Protein AF-A0A1H4JN55-F1 (afdb_monomer_lite)

Organism: NCBI:txid156980

Structure (mmCIF, N/CA/C/O backbone):
data_AF-A0A1H4JN55-F1
#
_entry.id   AF-A0A1H4JN55-F1
#
loop_
_atom_site.group_PDB
_atom_site.id
_atom_site.type_symbol
_atom_site.label_atom_id
_atom_site.label_alt_id
_atom_site.label_comp_id
_atom_site.label_asym_id
_atom_site.label_entity_id
_atom_site.label_seq_id
_atom_site.pdbx_PDB_ins_code
_atom_site.Cartn_x
_atom_site.Cartn_y
_atom_site.Cartn_z
_atom_site.occupancy
_atom_site.B_iso_or_equiv
_atom_site.auth_seq_id
_atom_site.auth_comp_id
_atom_site.auth_asym_id
_atom_site.auth_atom_id
_atom_site.pdbx_PDB_model_num
ATOM 1 N N . MET A 1 1 ? -22.243 -12.404 15.335 1.00 35.03 1 MET A N 1
ATOM 2 C CA . MET A 1 1 ? -20.845 -12.035 15.631 1.00 35.03 1 MET A CA 1
ATOM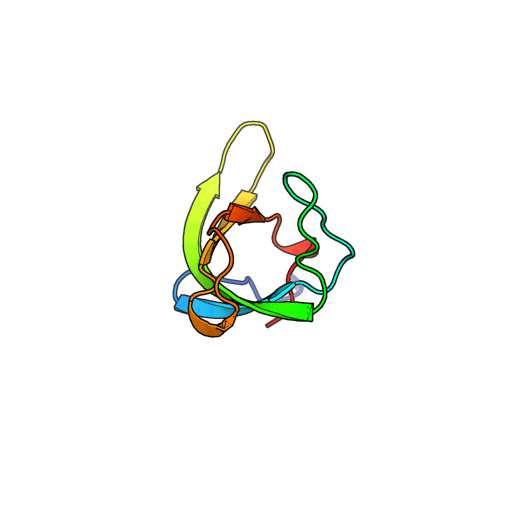 3 C C . MET A 1 1 ? -20.235 -11.568 14.326 1.00 35.03 1 MET A C 1
ATOM 5 O O . MET A 1 1 ? -20.075 -12.394 13.437 1.00 35.03 1 MET A O 1
ATOM 9 N N . SER A 1 2 ? -20.011 -10.266 14.150 1.00 38.03 2 SER A N 1
ATOM 10 C CA . SER A 1 2 ? -19.245 -9.802 12.988 1.00 38.03 2 SER A CA 1
ATOM 11 C C . SER A 1 2 ? -17.805 -10.284 13.160 1.00 38.03 2 SER A C 1
ATOM 13 O O . SER A 1 2 ? -17.275 -10.122 14.263 1.00 38.03 2 SER A O 1
ATOM 15 N N . PRO A 1 3 ? -17.173 -10.899 12.147 1.00 44.34 3 PRO A N 1
ATOM 16 C CA . PRO A 1 3 ? -15.753 -11.185 12.232 1.00 44.34 3 PRO A CA 1
ATOM 17 C C . PRO A 1 3 ? -15.045 -9.848 12.447 1.00 44.34 3 PRO A C 1
ATOM 19 O O . PRO A 1 3 ? -15.284 -8.884 11.718 1.00 44.34 3 PRO A O 1
ATOM 22 N N . VAL A 1 4 ? -14.216 -9.769 13.487 1.00 44.16 4 VAL A N 1
ATOM 23 C CA . VAL A 1 4 ? -13.268 -8.668 13.649 1.00 44.16 4 VAL A CA 1
ATOM 24 C C . VAL A 1 4 ? -12.210 -8.888 12.573 1.00 44.16 4 VAL A C 1
ATOM 26 O O . VAL A 1 4 ? -11.143 -9.442 12.833 1.00 44.16 4 VAL A O 1
ATOM 29 N N . THR A 1 5 ? -12.541 -8.537 11.329 1.00 56.66 5 THR A N 1
ATOM 30 C CA . THR A 1 5 ? -11.552 -8.366 10.271 1.00 56.66 5 THR A CA 1
ATOM 31 C C . THR A 1 5 ? -10.584 -7.343 10.834 1.00 56.66 5 THR A C 1
ATOM 33 O O . THR A 1 5 ? -10.978 -6.200 11.064 1.00 56.66 5 THR A O 1
ATOM 36 N N . HIS A 1 6 ? -9.378 -7.777 11.198 1.00 56.97 6 HIS A N 1
ATOM 37 C CA . HIS A 1 6 ? -8.365 -6.886 11.742 1.00 56.97 6 HIS A CA 1
ATOM 38 C C . HIS A 1 6 ? -8.097 -5.833 10.669 1.00 56.97 6 HIS A C 1
ATOM 40 O O . HIS A 1 6 ? -7.480 -6.118 9.646 1.00 56.97 6 HIS A O 1
ATOM 46 N N . ARG A 1 7 ? -8.691 -4.650 10.839 1.00 83.69 7 ARG A N 1
ATOM 47 C CA . ARG A 1 7 ? -8.628 -3.585 9.847 1.00 83.69 7 ARG A CA 1
ATOM 48 C C . ARG A 1 7 ? -7.215 -3.027 9.907 1.00 83.69 7 ARG A C 1
ATOM 50 O O . ARG A 1 7 ? -6.809 -2.538 10.955 1.00 83.69 7 ARG A O 1
ATOM 57 N N . ILE A 1 8 ? -6.483 -3.131 8.804 1.00 89.00 8 ILE A N 1
ATOM 58 C CA . ILE A 1 8 ? -5.227 -2.406 8.631 1.00 89.00 8 ILE A CA 1
ATOM 59 C C . ILE A 1 8 ? -5.554 -0.908 8.694 1.00 89.00 8 ILE A C 1
ATOM 61 O O . ILE A 1 8 ? -6.475 -0.441 8.017 1.00 89.00 8 ILE A O 1
ATOM 65 N N . THR A 1 9 ? -4.832 -0.174 9.535 1.00 90.56 9 THR A N 1
ATOM 66 C CA . THR A 1 9 ? -5.051 1.249 9.825 1.00 90.56 9 THR A CA 1
ATOM 67 C C . THR A 1 9 ? -3.783 2.073 9.627 1.00 90.56 9 THR A C 1
ATOM 69 O O . THR A 1 9 ? -2.681 1.542 9.526 1.00 90.56 9 THR A O 1
ATOM 72 N N . VAL A 1 10 ? -3.931 3.399 9.593 1.00 93.81 10 VAL A N 1
ATOM 73 C CA . VAL A 1 10 ? -2.796 4.333 9.572 1.00 93.81 10 VAL A CA 1
ATOM 74 C C . VAL A 1 10 ? -1.877 4.096 10.775 1.00 93.81 10 VAL A C 1
ATOM 76 O O . VAL A 1 10 ? -2.346 3.980 11.904 1.00 93.81 10 VAL A O 1
ATOM 79 N N . GLY A 1 11 ? -0.569 4.050 10.521 1.00 94.62 11 GLY A N 1
ATOM 80 C CA . GLY A 1 11 ? 0.479 3.736 11.492 1.00 94.62 11 GLY A CA 1
ATOM 81 C C . GLY A 1 11 ? 0.921 2.273 11.480 1.00 94.62 11 GLY A C 1
ATOM 82 O O . GLY A 1 11 ? 1.952 1.955 12.071 1.00 94.62 11 GLY A O 1
ATOM 83 N N . ASP A 1 12 ? 0.191 1.393 10.794 1.00 95.06 12 ASP A N 1
ATOM 84 C CA . ASP A 1 12 ? 0.536 -0.023 10.744 1.00 95.06 12 ASP A CA 1
ATOM 85 C C . ASP A 1 12 ? 1.752 -0.289 9.869 1.00 95.06 12 ASP A C 1
ATOM 87 O O . ASP A 1 12 ? 1.865 0.228 8.756 1.00 95.06 12 ASP A O 1
ATOM 91 N N . LEU A 1 13 ? 2.624 -1.162 10.371 1.00 95.62 13 LEU A N 1
ATOM 92 C CA . LEU A 1 13 ? 3.595 -1.860 9.546 1.00 95.62 13 LEU A CA 1
ATOM 93 C C . LEU A 1 13 ? 2.868 -2.970 8.795 1.00 95.62 13 LEU A C 1
ATOM 95 O O . LEU A 1 13 ? 2.105 -3.727 9.391 1.00 95.62 13 LEU A O 1
ATOM 99 N N . VAL A 1 14 ? 3.098 -3.032 7.490 1.00 95.25 14 VAL A N 1
ATOM 100 C CA . VAL A 1 14 ? 2.468 -3.996 6.593 1.00 95.25 14 VAL A CA 1
ATOM 101 C C . VAL A 1 14 ? 3.485 -4.585 5.629 1.00 95.25 14 VAL A C 1
ATOM 103 O O . VAL A 1 14 ? 4.498 -3.962 5.307 1.00 95.25 14 VAL A O 1
ATOM 106 N N . ARG A 1 15 ? 3.194 -5.783 5.134 1.00 95.81 15 ARG A N 1
ATOM 107 C CA . ARG A 1 15 ? 3.880 -6.446 4.028 1.00 95.81 15 ARG A CA 1
ATOM 108 C C . ARG A 1 15 ? 2.923 -6.568 2.850 1.00 95.81 15 ARG 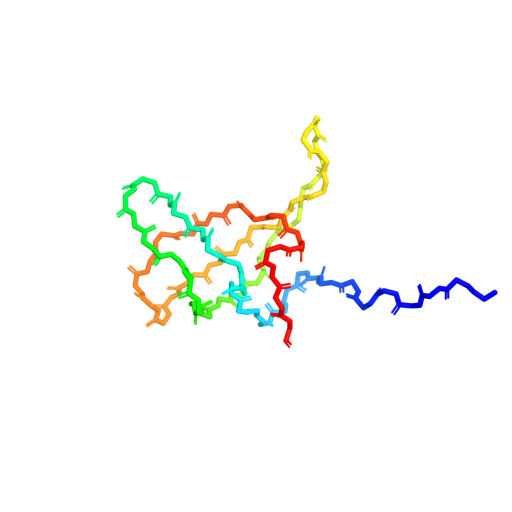A C 1
ATOM 110 O O . ARG A 1 15 ? 1.773 -6.954 3.032 1.00 95.81 15 ARG A O 1
ATOM 117 N N . VAL A 1 16 ? 3.408 -6.299 1.644 1.00 95.31 16 VAL A N 1
ATOM 118 C CA . VAL A 1 16 ? 2.674 -6.598 0.409 1.00 95.31 16 VAL A CA 1
ATOM 119 C C . VAL A 1 16 ? 2.700 -8.113 0.193 1.00 95.31 16 VAL A C 1
ATOM 121 O O . VAL A 1 16 ? 3.744 -8.694 -0.103 1.00 95.31 16 VAL A O 1
ATOM 124 N N . ALA A 1 17 ? 1.565 -8.765 0.424 1.00 93.56 17 ALA A N 1
ATOM 125 C CA . ALA A 1 17 ? 1.447 -10.221 0.439 1.00 93.56 17 ALA A CA 1
ATOM 126 C C . ALA A 1 17 ? 1.053 -10.809 -0.920 1.00 93.56 17 ALA A C 1
ATOM 128 O O . ALA A 1 17 ? 1.251 -12.002 -1.159 1.00 93.56 17 ALA A O 1
ATOM 129 N N . ARG A 1 18 ? 0.488 -9.986 -1.809 1.00 91.62 18 ARG A N 1
ATOM 130 C CA . ARG A 1 18 ? 0.116 -10.391 -3.166 1.00 91.62 18 ARG A CA 1
ATOM 131 C C . ARG A 1 18 ? 1.140 -9.909 -4.195 1.00 91.62 18 ARG A C 1
ATOM 133 O O . ARG A 1 18 ? 1.802 -8.904 -3.953 1.00 91.62 18 ARG A O 1
ATOM 140 N N . PRO A 1 19 ? 1.256 -10.597 -5.345 1.00 92.69 19 PRO A N 1
ATOM 141 C CA . PRO A 1 19 ? 2.051 -10.106 -6.459 1.00 92.69 19 PRO A CA 1
ATOM 142 C C . PRO A 1 19 ? 1.518 -8.764 -6.967 1.00 92.69 19 PRO A C 1
ATOM 144 O O . PRO A 1 19 ? 0.486 -8.724 -7.641 1.00 92.69 19 PRO A O 1
ATOM 147 N N . THR A 1 20 ? 2.227 -7.680 -6.656 1.00 91.00 20 THR A N 1
ATOM 148 C CA . THR A 1 20 ? 1.843 -6.317 -7.040 1.00 91.00 20 THR A CA 1
ATOM 149 C C . THR A 1 20 ? 3.011 -5.654 -7.765 1.00 91.00 20 THR A C 1
ATOM 151 O O . THR A 1 20 ? 4.088 -5.465 -7.199 1.00 91.00 20 THR A O 1
ATOM 154 N N . VAL A 1 21 ? 2.795 -5.306 -9.038 1.00 92.69 21 VAL A N 1
ATOM 155 C CA . VAL A 1 21 ? 3.783 -4.626 -9.886 1.00 92.69 21 VAL A CA 1
ATOM 156 C C . VAL A 1 21 ? 3.254 -3.253 -10.263 1.00 92.69 21 VAL A C 1
ATOM 158 O O . VAL A 1 21 ? 2.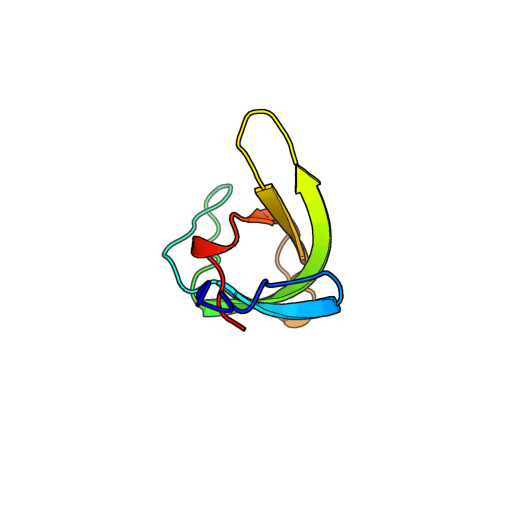202 -3.136 -10.891 1.00 92.69 21 VAL A O 1
ATOM 161 N N . ILE A 1 22 ? 4.010 -2.221 -9.910 1.00 91.50 22 ILE A N 1
ATOM 162 C CA . ILE A 1 22 ? 3.663 -0.821 -10.153 1.00 91.50 22 ILE A CA 1
ATOM 163 C C . ILE A 1 22 ? 4.785 -0.211 -10.981 1.00 91.50 22 ILE A C 1
ATOM 165 O O . ILE A 1 22 ? 5.948 -0.280 -10.593 1.00 91.50 22 ILE A O 1
ATOM 169 N N . GLU A 1 23 ? 4.446 0.331 -12.153 1.00 91.00 23 GLU A N 1
ATOM 170 C CA . GLU A 1 23 ? 5.410 0.956 -13.076 1.00 91.00 23 GLU A CA 1
ATOM 171 C C . GLU A 1 23 ? 6.651 0.079 -13.367 1.00 91.00 23 GLU A C 1
ATOM 173 O O . GLU A 1 23 ? 7.767 0.564 -13.523 1.00 91.00 23 GLU A O 1
ATOM 178 N N . GLY A 1 24 ? 6.463 -1.245 -13.433 1.00 92.31 24 GLY A N 1
ATOM 179 C CA . GLY A 1 24 ? 7.540 -2.212 -13.686 1.00 92.31 24 GLY A CA 1
ATOM 180 C C . GLY A 1 24 ? 8.386 -2.584 -12.462 1.00 92.31 24 GLY A C 1
ATOM 181 O O . GLY A 1 24 ? 9.330 -3.359 -12.596 1.00 92.31 24 GLY A O 1
ATOM 182 N N . THR A 1 25 ? 8.043 -2.081 -11.278 1.00 92.94 25 THR A N 1
ATOM 183 C CA . THR A 1 25 ? 8.702 -2.407 -10.010 1.00 92.94 25 THR A CA 1
ATOM 184 C C . THR A 1 25 ? 7.872 -3.421 -9.230 1.00 92.94 25 THR A C 1
ATOM 186 O O . THR A 1 25 ? 6.671 -3.231 -9.059 1.00 92.94 25 THR A O 1
ATOM 189 N N . ASP A 1 26 ? 8.505 -4.497 -8.759 1.00 93.88 26 ASP A N 1
ATOM 190 C CA . ASP A 1 26 ? 7.858 -5.544 -7.961 1.00 93.88 26 ASP A CA 1
ATOM 191 C C . ASP A 1 26 ? 7.865 -5.189 -6.465 1.00 93.88 26 ASP A C 1
ATOM 193 O O . ASP A 1 26 ? 8.924 -5.043 -5.839 1.00 93.88 26 ASP A O 1
ATOM 197 N N . TYR A 1 27 ? 6.664 -5.052 -5.906 1.00 94.56 27 TYR A N 1
ATOM 198 C CA . TYR A 1 27 ? 6.418 -4.719 -4.506 1.00 94.56 27 TYR A CA 1
ATOM 199 C C . TYR A 1 27 ? 6.177 -5.949 -3.630 1.00 94.56 27 TYR A C 1
ATOM 201 O O . TYR A 1 27 ? 6.037 -5.800 -2.419 1.00 94.56 27 TYR A O 1
ATOM 209 N N . THR A 1 28 ? 6.161 -7.154 -4.196 1.00 93.69 28 THR A N 1
ATOM 210 C CA . THR A 1 28 ? 5.918 -8.396 -3.453 1.00 93.69 28 THR A CA 1
ATOM 211 C C . THR A 1 28 ? 6.911 -8.553 -2.301 1.00 93.69 28 THR A C 1
ATOM 213 O O . THR A 1 28 ? 8.104 -8.279 -2.443 1.00 93.69 28 THR A O 1
ATOM 216 N N . ASP A 1 29 ? 6.411 -8.966 -1.134 1.00 94.56 29 ASP A N 1
ATOM 217 C CA . ASP A 1 29 ? 7.167 -9.147 0.112 1.00 94.56 29 ASP A CA 1
ATOM 218 C C . ASP A 1 29 ? 7.798 -7.877 0.699 1.00 94.56 29 ASP A C 1
ATOM 220 O O . ASP A 1 29 ? 8.491 -7.931 1.723 1.00 94.56 29 ASP A O 1
ATOM 224 N N . ARG A 1 30 ? 7.537 -6.705 0.113 1.00 95.12 30 ARG A N 1
ATOM 225 C CA . ARG A 1 30 ? 8.076 -5.441 0.615 1.00 95.12 30 ARG A CA 1
ATOM 226 C C . ARG A 1 30 ? 7.302 -4.980 1.832 1.00 95.12 30 ARG A C 1
ATOM 228 O O . ARG A 1 30 ? 6.073 -5.044 1.880 1.00 95.12 30 ARG A O 1
ATOM 235 N N . ARG A 1 31 ? 8.055 -4.507 2.823 1.0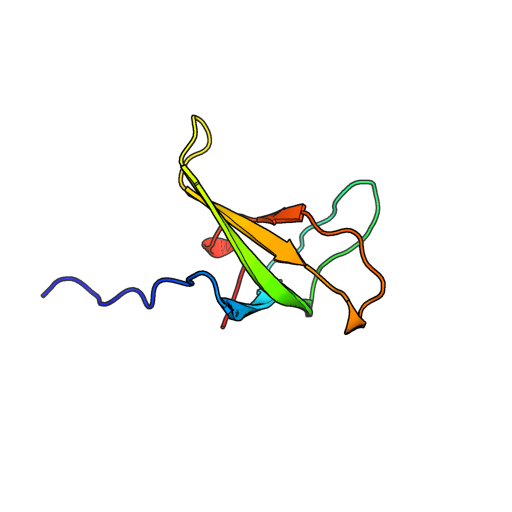0 95.69 31 ARG A N 1
ATOM 236 C CA . ARG A 1 31 ? 7.520 -3.960 4.065 1.00 95.69 31 ARG A CA 1
ATOM 237 C C . ARG A 1 31 ? 7.439 -2.450 3.980 1.00 95.69 31 ARG A C 1
ATOM 239 O O . ARG A 1 31 ? 8.385 -1.802 3.532 1.00 95.69 31 ARG A O 1
ATOM 246 N N . GLY A 1 32 ? 6.321 -1.915 4.434 1.00 96.06 32 GLY A N 1
ATOM 247 C CA . GLY A 1 32 ? 6.074 -0.489 4.466 1.00 96.06 32 GLY A CA 1
ATOM 248 C C . GLY A 1 32 ? 5.182 -0.091 5.628 1.00 96.06 32 GLY A C 1
ATOM 249 O O . GLY A 1 32 ? 4.722 -0.933 6.399 1.00 96.06 32 GLY A O 1
ATOM 250 N N . THR A 1 33 ? 4.940 1.208 5.735 1.00 97.44 33 THR A N 1
ATOM 251 C CA . THR A 1 33 ? 4.090 1.791 6.772 1.00 97.44 33 THR A CA 1
ATOM 252 C C . THR A 1 33 ? 2.886 2.452 6.132 1.00 97.44 33 THR A C 1
ATOM 254 O O . THR A 1 33 ? 3.022 3.241 5.194 1.00 97.44 33 THR A O 1
ATOM 257 N N . VAL A 1 34 ? 1.695 2.172 6.650 1.00 96.88 34 VAL A N 1
ATOM 258 C CA . VAL A 1 34 ? 0.470 2.845 6.218 1.00 96.88 34 VAL A CA 1
ATOM 259 C C . VAL A 1 34 ? 0.472 4.272 6.752 1.00 96.88 34 VAL A C 1
ATOM 261 O O . VAL A 1 34 ? 0.470 4.498 7.958 1.00 96.88 34 VAL A O 1
ATOM 264 N N . MET A 1 35 ? 0.425 5.254 5.859 1.00 97.56 35 MET A N 1
ATOM 265 C CA . MET A 1 35 ? 0.486 6.670 6.227 1.00 97.56 35 MET A CA 1
ATOM 266 C C . MET A 1 35 ? -0.847 7.392 6.066 1.00 97.56 35 MET A C 1
ATOM 268 O O . MET A 1 35 ? -1.085 8.390 6.745 1.00 97.56 35 MET A O 1
ATOM 272 N N . ARG A 1 36 ? -1.701 6.947 5.138 1.00 95.06 36 ARG A N 1
ATOM 273 C CA . ARG A 1 36 ? -3.012 7.558 4.874 1.00 95.06 36 ARG A CA 1
ATOM 274 C C . ARG A 1 36 ? -4.012 6.503 4.441 1.00 95.06 36 ARG A C 1
ATOM 276 O O . ARG A 1 36 ? -3.638 5.484 3.871 1.00 95.06 36 ARG A O 1
ATOM 283 N N . GLU A 1 37 ? -5.284 6.799 4.645 1.00 93.88 37 GLU A N 1
ATOM 284 C CA . GLU A 1 37 ? -6.388 6.028 4.091 1.00 93.88 37 GLU A CA 1
ATOM 285 C C . GLU A 1 37 ? -7.260 6.922 3.208 1.00 93.88 37 GLU A C 1
ATOM 287 O O . GLU A 1 37 ? -7.389 8.127 3.444 1.00 93.88 37 GLU A O 1
ATOM 292 N N . ARG A 1 38 ? -7.836 6.333 2.161 1.00 93.06 38 ARG A N 1
ATOM 293 C CA . ARG A 1 38 ? -8.788 6.995 1.271 1.00 93.06 38 ARG A CA 1
ATOM 294 C C . ARG A 1 38 ? -9.932 6.046 0.960 1.00 93.06 38 ARG A C 1
ATOM 296 O O . ARG A 1 38 ? -9.737 4.839 0.841 1.00 93.06 38 ARG A O 1
ATOM 303 N N . PHE A 1 39 ? -11.119 6.618 0.807 1.00 90.19 39 PHE A N 1
ATOM 304 C CA . PHE A 1 39 ? -12.269 5.943 0.228 1.00 90.19 39 PHE A CA 1
ATOM 305 C C . PHE A 1 39 ? -12.693 6.696 -1.034 1.00 90.19 39 PHE A C 1
ATOM 307 O O . PHE A 1 39 ? -13.004 7.886 -0.963 1.00 90.19 39 PHE A O 1
ATOM 314 N N . ASP A 1 40 ? -12.660 6.030 -2.184 1.00 83.12 40 ASP A N 1
ATOM 315 C CA . ASP A 1 40 ? -13.045 6.613 -3.473 1.00 83.12 40 ASP A CA 1
ATOM 316 C C . ASP A 1 40 ? -13.876 5.635 -4.323 1.00 83.12 40 ASP A C 1
ATOM 318 O O . ASP A 1 40 ? -14.359 4.621 -3.825 1.00 83.12 40 ASP A O 1
ATOM 322 N N . VAL A 1 41 ? -14.074 5.943 -5.609 1.00 85.19 41 VAL A N 1
ATOM 323 C CA . VAL A 1 41 ? -14.835 5.105 -6.556 1.00 85.19 41 VAL A CA 1
ATOM 324 C C . VAL A 1 41 ? -14.278 3.682 -6.719 1.00 85.19 41 VAL A C 1
ATOM 326 O O . VAL A 1 41 ? -15.014 2.789 -7.123 1.00 85.19 41 VAL A O 1
ATOM 329 N N . ARG A 1 42 ? -13.000 3.457 -6.394 1.00 78.38 42 ARG A N 1
ATOM 330 C CA . ARG A 1 42 ? -12.317 2.154 -6.364 1.00 78.38 42 ARG A CA 1
ATOM 331 C C . ARG A 1 42 ? -12.452 1.442 -5.014 1.00 78.38 42 ARG A C 1
ATOM 333 O O . ARG A 1 42 ? -11.966 0.328 -4.862 1.00 78.38 42 ARG A O 1
ATOM 340 N N . GLY A 1 43 ? -13.120 2.055 -4.040 1.00 87.19 43 GLY A N 1
ATOM 341 C CA . GLY A 1 43 ? -13.301 1.526 -2.693 1.00 87.19 43 GLY A CA 1
ATOM 342 C C . GLY A 1 43 ? -12.271 2.060 -1.700 1.00 87.19 43 GLY A C 1
ATOM 343 O O . GLY A 1 43 ? -11.782 3.183 -1.822 1.00 87.19 43 GLY A O 1
ATOM 344 N N . PHE A 1 44 ? -11.994 1.263 -0.668 1.00 90.75 44 PHE A N 1
ATOM 345 C CA . PHE A 1 44 ? -11.055 1.610 0.395 1.00 90.75 44 PHE A CA 1
ATOM 346 C C . PHE A 1 44 ? -9.620 1.251 -0.014 1.00 90.75 44 PHE A C 1
ATOM 348 O O . PHE A 1 44 ? -9.349 0.105 -0.377 1.00 90.75 44 PHE A O 1
ATOM 355 N N . THR A 1 45 ? -8.715 2.224 0.072 1.00 93.56 45 THR A N 1
ATOM 356 C CA . THR A 1 45 ? -7.292 2.085 -0.272 1.00 93.56 45 THR A CA 1
ATOM 357 C C . THR A 1 45 ? -6.403 2.725 0.787 1.00 93.56 45 THR A C 1
ATOM 359 O O . THR A 1 45 ? -6.780 3.709 1.430 1.00 93.56 45 THR A O 1
ATOM 362 N N . LEU A 1 46 ? -5.190 2.203 0.920 1.00 95.00 46 LEU A N 1
ATOM 363 C CA . LEU A 1 46 ? -4.202 2.584 1.919 1.00 95.00 46 LEU A CA 1
ATOM 364 C C . LEU A 1 46 ? -2.935 3.087 1.231 1.00 95.00 46 LEU A C 1
ATOM 366 O O . LEU A 1 46 ? -2.388 2.407 0.372 1.00 95.00 46 LEU A O 1
ATOM 370 N N . PHE A 1 47 ? -2.463 4.272 1.608 1.00 96.19 47 PHE A N 1
ATOM 371 C CA . PHE A 1 47 ? -1.198 4.814 1.121 1.00 96.19 47 PHE A CA 1
ATOM 372 C C . PHE A 1 47 ? -0.055 4.275 1.976 1.00 96.19 47 PHE A C 1
ATOM 374 O O . PHE A 1 47 ? 0.003 4.573 3.174 1.00 96.19 47 PHE A O 1
ATOM 381 N N . VAL A 1 48 ? 0.842 3.507 1.366 1.00 97.00 48 VAL A N 1
ATOM 382 C CA . VAL A 1 48 ? 1.944 2.811 2.033 1.00 97.00 48 VAL A CA 1
ATOM 383 C C . VAL A 1 48 ? 3.277 3.404 1.587 1.00 97.00 48 VAL A C 1
ATOM 385 O O . VAL A 1 48 ? 3.520 3.589 0.394 1.00 97.00 48 VAL A O 1
ATOM 388 N N . THR A 1 49 ? 4.150 3.708 2.547 1.00 97.25 49 THR A N 1
ATOM 389 C CA . THR A 1 49 ? 5.517 4.178 2.293 1.00 97.25 49 THR A CA 1
ATOM 390 C C . THR A 1 49 ? 6.527 3.066 2.544 1.00 97.25 49 THR A C 1
ATOM 392 O O . THR A 1 49 ? 6.371 2.276 3.471 1.00 97.25 49 THR A O 1
ATOM 395 N N . PHE A 1 50 ? 7.589 3.015 1.738 1.00 95.50 50 PHE A N 1
ATOM 396 C CA . PHE A 1 50 ? 8.586 1.936 1.759 1.00 95.50 50 PHE A CA 1
ATOM 397 C C . PHE A 1 50 ? 10.018 2.471 1.948 1.00 95.50 50 PHE A C 1
ATOM 399 O O . PHE A 1 50 ? 10.882 2.237 1.095 1.00 95.50 50 PHE A O 1
ATOM 406 N N . PRO A 1 51 ? 10.308 3.207 3.040 1.00 89.94 51 PRO A N 1
ATOM 407 C CA . PRO A 1 51 ? 11.610 3.851 3.223 1.00 89.94 51 PRO A CA 1
ATOM 408 C C . PRO A 1 51 ? 12.765 2.842 3.295 1.00 89.94 51 PRO A C 1
ATOM 410 O O . PRO A 1 51 ? 13.827 3.092 2.734 1.00 89.94 51 PRO A O 1
ATOM 413 N N . GLU A 1 52 ? 12.552 1.681 3.922 1.00 88.44 52 GLU A N 1
ATOM 414 C CA . GLU A 1 52 ? 13.582 0.640 4.066 1.00 88.44 52 GLU A CA 1
ATOM 415 C C . GLU A 1 52 ? 13.896 -0.082 2.750 1.00 88.44 52 GLU A C 1
ATOM 417 O O . GLU A 1 52 ? 15.010 -0.561 2.555 1.00 88.44 52 GLU A O 1
ATOM 422 N N . ALA A 1 53 ? 12.926 -0.155 1.833 1.00 84.69 53 ALA A N 1
ATOM 423 C CA . ALA A 1 53 ? 13.099 -0.819 0.544 1.00 84.69 53 ALA A CA 1
ATOM 424 C C . ALA A 1 53 ? 13.604 0.126 -0.561 1.00 84.69 53 ALA A C 1
ATOM 426 O O . ALA A 1 53 ? 13.907 -0.345 -1.655 1.00 84.69 53 ALA A O 1
ATOM 427 N N . GLY A 1 54 ? 13.674 1.439 -0.302 1.00 90.62 54 GLY A N 1
ATOM 428 C CA . GLY A 1 54 ? 14.018 2.441 -1.315 1.00 90.62 54 GLY A CA 1
ATOM 429 C C . GLY A 1 54 ? 12.995 2.534 -2.453 1.00 90.62 54 GLY A C 1
ATOM 430 O O . GLY A 1 54 ? 13.353 2.925 -3.561 1.00 90.62 54 GLY A O 1
ATOM 431 N N . LEU A 1 55 ? 11.742 2.141 -2.197 1.00 92.44 55 LEU A N 1
ATOM 432 C CA . LEU A 1 55 ? 10.677 2.118 -3.199 1.00 92.44 55 LEU A CA 1
ATOM 433 C C . LEU A 1 55 ? 9.792 3.359 -3.103 1.00 92.44 55 LEU A C 1
ATOM 435 O O . LEU A 1 55 ? 9.632 3.961 -2.035 1.00 92.44 55 LEU A O 1
ATOM 439 N N . ALA A 1 56 ? 9.179 3.717 -4.231 1.00 93.88 56 ALA A N 1
ATOM 440 C CA . ALA A 1 56 ? 8.166 4.759 -4.258 1.00 93.88 56 ALA A CA 1
ATOM 441 C C . ALA A 1 56 ? 6.968 4.352 -3.388 1.00 93.88 56 ALA A C 1
ATOM 443 O O . ALA A 1 56 ? 6.627 3.174 -3.276 1.00 93.88 56 ALA A O 1
ATOM 444 N N . SER A 1 57 ? 6.354 5.343 -2.747 1.00 95.50 57 SER A N 1
ATOM 445 C CA . SER A 1 57 ? 5.148 5.142 -1.941 1.00 95.50 57 SER A CA 1
ATOM 446 C C . SER A 1 57 ? 3.924 5.116 -2.846 1.00 95.50 57 SER A C 1
ATOM 448 O O . SER A 1 57 ? 3.848 5.938 -3.757 1.00 95.50 57 SER A O 1
ATOM 450 N N . ASP A 1 58 ? 2.969 4.230 -2.575 1.00 95.81 58 ASP A N 1
ATOM 451 C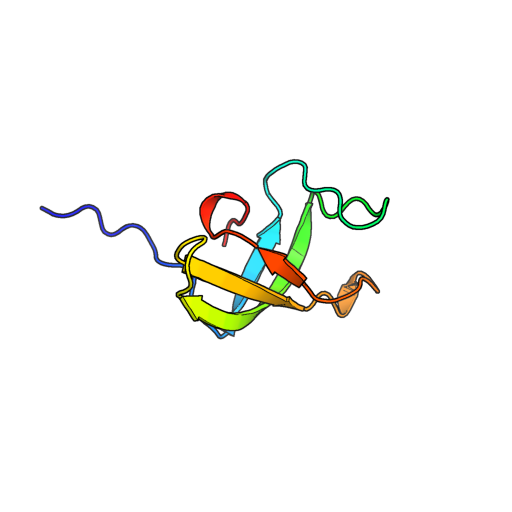 CA . ASP A 1 58 ? 1.784 4.079 -3.426 1.00 95.81 58 ASP A CA 1
ATOM 452 C C . ASP A 1 58 ? 0.536 3.632 -2.649 1.00 95.81 58 ASP A C 1
ATOM 454 O O . ASP A 1 58 ? 0.584 3.379 -1.443 1.00 95.81 58 ASP A O 1
ATOM 458 N N . TRP A 1 59 ? -0.600 3.590 -3.339 1.00 94.06 59 TRP A N 1
ATOM 459 C CA . TRP A 1 59 ? -1.900 3.163 -2.849 1.00 94.06 59 TRP A CA 1
ATOM 460 C C . TRP A 1 59 ? -2.130 1.677 -3.112 1.00 94.06 59 TRP A C 1
ATOM 462 O O . TRP A 1 59 ? -2.072 1.223 -4.250 1.00 94.06 59 TRP A O 1
ATOM 472 N N . PHE A 1 60 ? -2.484 0.953 -2.056 1.00 93.31 60 PHE A N 1
ATOM 473 C CA . PHE A 1 60 ? -2.764 -0.479 -2.079 1.00 93.31 60 PHE A CA 1
ATOM 474 C C . PHE A 1 60 ? -4.174 -0.743 -1.571 1.00 93.31 60 PHE A C 1
ATOM 476 O O . PHE A 1 60 ? -4.677 -0.043 -0.680 1.00 93.31 60 PHE A O 1
ATOM 483 N N . HIS A 1 61 ? -4.813 -1.780 -2.094 1.00 92.25 61 HIS A N 1
ATOM 484 C CA . HIS A 1 61 ? -5.989 -2.326 -1.448 1.00 92.25 61 HIS A CA 1
ATOM 485 C C . HIS A 1 61 ? -5.581 -3.118 -0.194 1.00 92.25 61 HIS A C 1
ATOM 487 O O . HIS A 1 61 ? -4.538 -3.772 -0.174 1.00 92.25 61 HIS A O 1
ATOM 493 N N . PRO A 1 62 ? -6.382 -3.087 0.887 1.00 91.31 62 PRO A N 1
ATOM 494 C CA . PRO A 1 62 ? -6.044 -3.807 2.114 1.00 91.31 62 PRO A CA 1
ATOM 495 C C . PRO A 1 62 ? -5.913 -5.321 1.939 1.00 91.31 62 PRO A C 1
ATOM 497 O O . PRO A 1 62 ? -5.286 -5.960 2.770 1.00 91.31 62 PRO A O 1
ATOM 500 N N . ASP A 1 63 ? -6.521 -5.907 0.907 1.00 90.56 63 ASP A N 1
ATOM 501 C CA . ASP A 1 63 ? -6.426 -7.339 0.616 1.00 90.56 63 ASP A CA 1
ATOM 502 C C . ASP A 1 63 ? -5.108 -7.731 -0.076 1.00 90.56 63 ASP A C 1
ATOM 504 O O . ASP A 1 63 ? -4.801 -8.921 -0.171 1.00 90.56 63 ASP A O 1
ATOM 508 N N . GLU A 1 64 ? -4.328 -6.748 -0.535 1.00 93.38 64 GLU A N 1
ATOM 509 C CA . GLU A 1 64 ? -2.951 -6.916 -1.010 1.00 93.38 64 GLU A CA 1
ATOM 510 C C . GLU A 1 64 ? -1.933 -6.884 0.138 1.00 93.38 64 GLU A C 1
ATOM 512 O O . GLU A 1 64 ? -0.764 -7.218 -0.063 1.00 93.38 64 GLU A O 1
ATOM 517 N N . LEU A 1 65 ? -2.363 -6.486 1.338 1.00 93.62 65 LEU A N 1
ATOM 518 C CA . LEU A 1 65 ? -1.503 -6.226 2.484 1.00 93.62 65 LEU A CA 1
ATOM 519 C C . LEU A 1 65 ? -1.746 -7.230 3.617 1.00 93.62 65 LEU A C 1
ATOM 521 O O . LEU A 1 65 ? -2.866 -7.661 3.876 1.00 93.62 65 LEU A O 1
ATOM 525 N N . GLU A 1 66 ? -0.684 -7.532 4.353 1.00 94.00 66 GLU A N 1
ATOM 526 C CA . GLU A 1 66 ? -0.721 -8.268 5.616 1.00 94.00 66 GLU A CA 1
ATOM 527 C C . GLU A 1 66 ? -0.015 -7.467 6.711 1.00 94.00 66 GLU A C 1
ATOM 529 O O . GLU A 1 66 ? 0.955 -6.766 6.429 1.00 94.00 66 GLU A O 1
ATOM 534 N N . ARG A 1 67 ? -0.503 -7.565 7.951 1.00 87.19 67 ARG A N 1
ATOM 535 C CA . ARG A 1 67 ? 0.091 -6.915 9.129 1.00 87.19 67 ARG A CA 1
ATOM 536 C C . ARG A 1 67 ? 1.144 -7.808 9.779 1.00 87.19 67 ARG A C 1
ATOM 538 O O . ARG A 1 67 ? 0.869 -9.022 9.897 1.00 87.19 67 ARG A O 1
#

Sequence (67 aa):
MSPVTHRITVGDLVRVARPTVIEGTDYTDRRGTVMRERFDVRGFTLFVTFPEAGLASDWFHPDELER

pLDDT: mean 88.37, std 14.04, range [35.03, 97.56]

Foldseek 3Di:
DPPPPVDDDAQDWKAQCDFDADPNDTR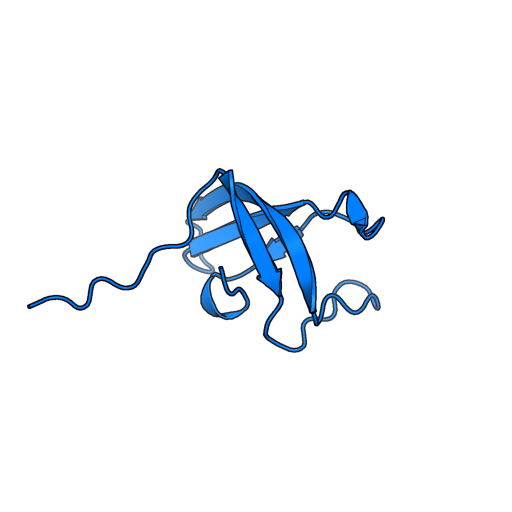HRAIWGFHDWDQDPVGIWTWTDRVVVPDDIDIDDCVRIDD

Radius of gyration: 11.85 Å; chains: 1; bounding box: 35×20×29 Å

Secondary structure (DSSP, 8-state):
---------TT-EEEE-S--EETTEE-TT-EEEEEEEEEETTEEEEEEEETTTTEEEEEE-GGGEE-